Protein AF-A0A351WHE1-F1 (afdb_monomer_lite)

Secondary structure (DSSP, 8-state):
----HHHHHHHHHHHHHHHHHHHHHHHHHHHHH--S-TTTHHHHHHHHHHHHHHHHHHHHHHHHHHHHTT-

Sequence (71 aa):
MTISLRKVRAEAQIKHIEKQLEAIHEQEAQDSLNPIERTDETFVIVTNADEKKKLQDELEKCRKIVAEESK

Radius of gyration: 16.29 Å; chains: 1; bounding box: 38×14×47 Å

Foldseek 3Di:
DDDDPLLVVLVVLLVVLVVVLVVLVVVLVVCVVCVPPVPCNVVSVVVSVVVNVVSVVSNVVSVVSNVVSVD

Structure (mmCIF, N/CA/C/O backbone):
data_AF-A0A351WHE1-F1
#
_entry.id   AF-A0A351WHE1-F1
#
loop_
_atom_site.group_PDB
_atom_site.id
_atom_site.type_symbol
_atom_site.label_atom_id
_atom_site.label_alt_id
_atom_site.label_comp_id
_atom_site.label_asym_id
_atom_site.label_entity_id
_atom_site.label_seq_id
_atom_site.pdbx_PDB_ins_code
_atom_site.Cartn_x
_atom_site.Cartn_y
_atom_site.Cartn_z
_atom_site.occupancy
_atom_site.B_iso_or_equiv
_atom_site.auth_seq_id
_atom_site.auth_comp_id
_atom_site.auth_asym_id
_atom_site.auth_atom_id
_atom_site.pdbx_PDB_model_num
ATOM 1 N N . MET A 1 1 ? -22.787 -2.601 18.504 1.00 53.97 1 MET A N 1
ATOM 2 C CA . MET A 1 1 ? -21.428 -2.298 18.010 1.00 53.97 1 MET A CA 1
ATOM 3 C C . MET A 1 1 ? -21.484 -0.987 17.254 1.00 53.97 1 MET A C 1
ATOM 5 O O . MET A 1 1 ? -22.033 -0.947 16.162 1.00 53.97 1 MET A O 1
ATOM 9 N N . THR A 1 2 ? -21.006 0.096 17.855 1.00 70.81 2 THR A N 1
ATOM 10 C CA . THR A 1 2 ? -20.792 1.363 17.151 1.00 70.81 2 THR A CA 1
ATOM 11 C C . THR A 1 2 ? -19.507 1.223 16.351 1.00 70.81 2 THR A C 1
ATOM 13 O O . THR A 1 2 ? -18.436 1.054 16.923 1.00 70.81 2 THR A O 1
ATOM 16 N N . ILE A 1 3 ? -19.616 1.219 15.026 1.00 69.81 3 ILE A N 1
ATOM 17 C CA . ILE A 1 3 ? -18.443 1.233 14.158 1.00 69.81 3 ILE A CA 1
ATOM 18 C C . ILE A 1 3 ? -17.873 2.654 14.197 1.00 69.81 3 ILE A C 1
ATOM 20 O O . ILE A 1 3 ? -18.560 3.613 13.842 1.00 69.81 3 ILE A O 1
ATOM 24 N N . SER A 1 4 ? -16.626 2.796 14.637 1.00 83.69 4 SER A N 1
ATOM 25 C CA . SER A 1 4 ? -15.927 4.078 14.631 1.00 83.69 4 SER A CA 1
ATOM 26 C C . SER A 1 4 ? -15.725 4.573 13.198 1.00 83.69 4 SER A C 1
ATOM 28 O O . SER A 1 4 ? -15.173 3.869 12.351 1.00 83.69 4 SER A O 1
ATOM 30 N N . LEU A 1 5 ? -16.126 5.820 12.921 1.00 87.12 5 LEU A N 1
ATOM 31 C CA . LEU A 1 5 ? -15.901 6.464 11.617 1.00 87.12 5 LEU A CA 1
ATOM 32 C C . LEU A 1 5 ? -14.414 6.465 11.222 1.00 87.12 5 LEU A C 1
ATOM 34 O O . LEU A 1 5 ? -14.081 6.452 10.038 1.00 87.12 5 LEU A O 1
ATOM 38 N N . ARG A 1 6 ? -13.525 6.494 12.221 1.00 87.00 6 ARG A N 1
ATOM 39 C CA . ARG A 1 6 ? -12.074 6.466 12.048 1.00 87.00 6 ARG A CA 1
ATOM 40 C C . ARG A 1 6 ? -11.598 5.115 11.503 1.00 87.00 6 ARG A C 1
ATOM 42 O O . ARG A 1 6 ? -10.917 5.119 10.481 1.00 87.00 6 ARG A O 1
ATOM 49 N N . LYS A 1 7 ? -12.034 3.989 12.081 1.00 87.88 7 LYS A N 1
ATOM 50 C CA . LYS A 1 7 ? -11.838 2.639 11.525 1.00 87.88 7 LYS A CA 1
ATOM 51 C C . LYS A 1 7 ? -12.353 2.505 10.095 1.00 87.88 7 LYS A C 1
ATOM 53 O O . LYS A 1 7 ? -11.601 2.056 9.243 1.00 87.88 7 LYS A O 1
ATOM 58 N N . VAL A 1 8 ? -13.574 2.960 9.796 1.00 90.50 8 VAL A N 1
ATOM 59 C CA . VAL A 1 8 ? -14.141 2.856 8.429 1.00 90.50 8 VAL A CA 1
ATOM 60 C C . VAL A 1 8 ? -13.292 3.609 7.411 1.00 90.50 8 VAL A C 1
ATOM 62 O O . VAL A 1 8 ? -13.024 3.101 6.324 1.00 90.50 8 VAL A O 1
ATOM 65 N N . ARG A 1 9 ? -12.841 4.820 7.761 1.00 92.06 9 ARG A N 1
ATOM 66 C CA . ARG A 1 9 ? -11.940 5.595 6.901 1.00 92.06 9 ARG A CA 1
ATOM 67 C C . ARG A 1 9 ? -10.602 4.888 6.717 1.00 92.06 9 ARG A C 1
ATOM 69 O O . ARG A 1 9 ? -10.150 4.787 5.585 1.00 92.06 9 ARG A O 1
ATOM 76 N N . ALA A 1 10 ? -10.013 4.356 7.787 1.00 91.50 10 ALA A N 1
ATOM 77 C CA . ALA A 1 10 ? -8.756 3.619 7.709 1.00 91.50 10 ALA A CA 1
ATOM 78 C C . ALA A 1 10 ? -8.878 2.342 6.857 1.00 91.50 10 ALA A C 1
ATOM 80 O O . ALA A 1 10 ? -8.008 2.081 6.036 1.00 91.50 10 ALA A O 1
ATOM 81 N N . GLU A 1 11 ? -9.971 1.585 6.978 1.00 92.38 11 GLU A N 1
ATOM 82 C CA . GLU A 1 11 ? -10.249 0.406 6.144 1.00 92.38 11 GLU A CA 1
ATOM 83 C C . GLU A 1 11 ? -10.437 0.771 4.664 1.00 92.38 11 GLU A C 1
ATOM 85 O O . GLU A 1 11 ? -9.921 0.080 3.784 1.00 92.38 11 GLU A O 1
ATOM 90 N N . ALA A 1 12 ? -11.143 1.866 4.369 1.00 93.88 12 ALA A N 1
ATOM 91 C CA . ALA A 1 12 ? -11.286 2.364 3.001 1.00 93.88 12 ALA A CA 1
ATOM 92 C C . ALA A 1 12 ? -9.940 2.825 2.417 1.00 93.88 12 ALA A C 1
ATOM 94 O O . ALA A 1 12 ? -9.648 2.562 1.251 1.00 93.88 12 ALA A O 1
ATOM 95 N N . GLN A 1 13 ? -9.109 3.469 3.237 1.00 93.31 13 GLN A N 1
ATOM 96 C CA . GLN A 1 13 ? -7.790 3.965 2.854 1.00 93.31 13 GLN A CA 1
ATOM 97 C C . GLN A 1 13 ? -6.801 2.815 2.621 1.00 93.31 13 GLN A C 1
ATOM 99 O O . GLN A 1 13 ? -6.081 2.844 1.631 1.00 93.31 13 GLN A O 1
ATOM 104 N N . ILE A 1 14 ? -6.853 1.743 3.424 1.00 94.19 14 ILE A N 1
ATOM 105 C CA . ILE A 1 14 ? -6.103 0.499 3.169 1.00 94.19 14 ILE A CA 1
ATOM 106 C C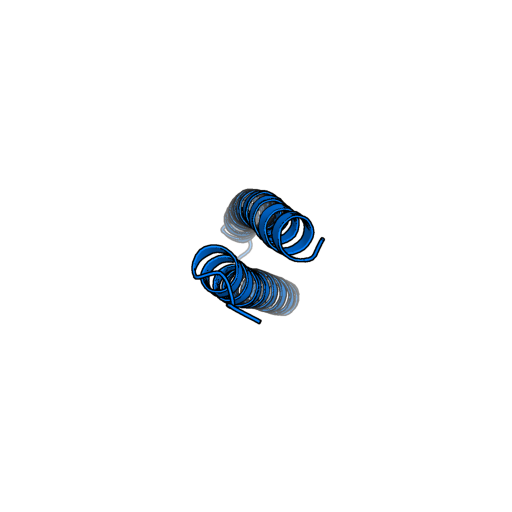 . ILE A 1 14 ? -6.445 -0.060 1.787 1.00 94.19 14 ILE A C 1
ATOM 108 O O . ILE A 1 14 ? -5.541 -0.279 0.988 1.00 94.19 14 ILE A O 1
ATOM 112 N N . LYS A 1 15 ? -7.738 -0.220 1.468 1.00 94.44 15 LYS A N 1
ATOM 113 C CA . LYS A 1 15 ? -8.167 -0.734 0.154 1.00 94.44 15 LYS A CA 1
ATOM 114 C C . LYS A 1 15 ? -7.705 0.154 -1.001 1.00 94.44 15 LYS A C 1
ATOM 116 O O . LYS A 1 15 ? -7.369 -0.349 -2.069 1.00 94.44 15 LYS A O 1
ATOM 121 N N . HIS A 1 16 ? -7.718 1.472 -0.805 1.00 94.50 16 HIS A N 1
ATOM 122 C CA . HIS A 1 16 ? -7.241 2.414 -1.812 1.00 94.50 16 HIS A CA 1
ATOM 123 C C . HIS A 1 16 ? -5.736 2.263 -2.058 1.00 94.50 16 HIS A C 1
ATOM 125 O O . HIS A 1 16 ? -5.320 2.132 -3.206 1.00 94.50 16 HIS A O 1
ATOM 131 N N . ILE A 1 17 ? -4.946 2.209 -0.984 1.00 93.31 17 ILE A N 1
ATOM 132 C CA . ILE A 1 17 ? -3.491 2.060 -1.056 1.00 93.31 17 ILE A CA 1
ATOM 133 C C . ILE A 1 17 ? -3.098 0.711 -1.672 1.00 93.31 17 ILE A C 1
ATOM 135 O O . ILE A 1 17 ? -2.211 0.661 -2.519 1.00 93.31 17 ILE A O 1
ATOM 139 N N . GLU A 1 18 ? -3.775 -0.379 -1.300 1.00 91.94 18 GLU A N 1
ATOM 140 C CA . GLU A 1 18 ? -3.530 -1.708 -1.880 1.00 91.94 18 GLU A CA 1
ATOM 141 C C . GLU A 1 18 ? -3.748 -1.704 -3.400 1.00 91.94 18 GLU A C 1
ATOM 143 O O . GLU A 1 18 ? -2.914 -2.225 -4.136 1.00 91.94 18 GLU A O 1
ATOM 148 N N . LYS A 1 19 ? -4.793 -1.017 -3.881 1.00 93.31 19 LYS A N 1
ATOM 149 C CA . LYS A 1 19 ? -5.049 -0.855 -5.318 1.00 93.31 19 LYS A CA 1
ATOM 150 C C . LYS A 1 19 ? -3.977 -0.020 -6.028 1.00 93.31 19 LYS A C 1
ATOM 152 O O . LYS A 1 19 ? -3.632 -0.313 -7.168 1.00 93.31 19 LYS A O 1
ATOM 157 N N . GLN A 1 20 ? -3.454 1.024 -5.384 1.00 90.19 20 GLN A N 1
ATOM 158 C CA . GLN A 1 20 ? -2.357 1.818 -5.953 1.00 90.19 20 GLN A CA 1
ATOM 159 C C . GLN A 1 20 ? -1.067 0.996 -6.055 1.00 90.19 20 GLN A C 1
ATOM 161 O O . GLN A 1 20 ? 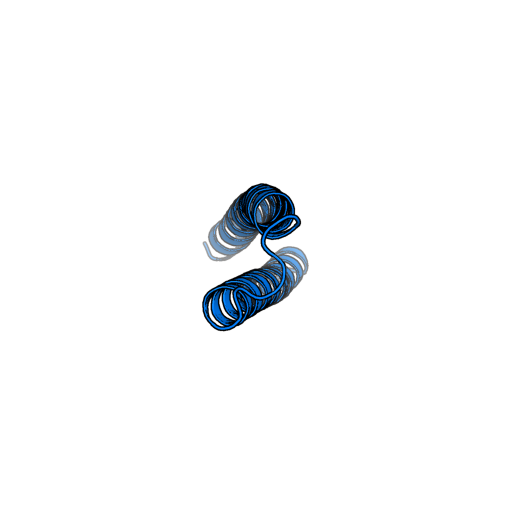-0.406 1.028 -7.086 1.00 90.19 20 GLN A O 1
ATOM 166 N N . LEU A 1 21 ? -0.739 0.212 -5.024 1.00 90.00 21 LEU A N 1
ATOM 167 C CA . LEU A 1 21 ? 0.418 -0.687 -5.047 1.00 90.00 21 LEU A CA 1
ATOM 168 C C . LEU A 1 21 ? 0.300 -1.757 -6.140 1.00 90.00 21 LEU A C 1
ATOM 170 O O . LEU A 1 21 ? 1.292 -2.066 -6.795 1.00 90.00 21 LEU A O 1
ATOM 174 N N . GLU A 1 22 ? -0.899 -2.304 -6.345 1.00 90.50 22 GLU A N 1
ATOM 175 C CA . GLU A 1 22 ? -1.184 -3.251 -7.426 1.00 90.50 22 GLU A CA 1
ATOM 176 C C . GLU A 1 22 ? -0.985 -2.607 -8.804 1.00 90.50 22 GLU A C 1
ATOM 178 O O . GLU A 1 22 ? -0.271 -3.167 -9.630 1.00 90.50 22 GLU A O 1
ATOM 183 N N . ALA A 1 23 ? -1.499 -1.391 -9.018 1.00 88.56 23 ALA A N 1
ATOM 184 C CA . ALA A 1 23 ? -1.306 -0.659 -10.270 1.00 88.56 23 ALA A CA 1
ATOM 185 C C . ALA A 1 23 ? 0.178 -0.375 -10.570 1.00 88.56 23 ALA A C 1
ATOM 187 O O . ALA A 1 23 ? 0.614 -0.523 -11.709 1.00 88.56 23 ALA A O 1
ATOM 188 N N . ILE A 1 24 ? 0.973 -0.015 -9.553 1.00 87.69 24 ILE A N 1
ATOM 189 C CA . ILE A 1 24 ? 2.421 0.182 -9.727 1.00 87.69 24 ILE A CA 1
ATOM 190 C C . ILE A 1 24 ? 3.105 -1.147 -10.089 1.00 87.69 24 ILE A C 1
ATOM 192 O O . ILE A 1 24 ? 3.964 -1.166 -10.965 1.00 87.69 24 ILE A O 1
ATOM 196 N N . HIS A 1 25 ? 2.729 -2.266 -9.456 1.00 85.88 25 HIS A N 1
ATOM 197 C CA . HIS A 1 25 ? 3.272 -3.584 -9.813 1.00 85.88 25 HIS A CA 1
ATOM 198 C C . HIS A 1 25 ? 2.893 -4.018 -11.233 1.00 85.88 25 HIS A C 1
ATOM 200 O O . HIS A 1 25 ? 3.733 -4.578 -11.935 1.00 85.88 25 HIS A O 1
ATOM 206 N N . GLU A 1 26 ? 1.654 -3.776 -11.664 1.00 87.12 26 GLU A N 1
ATOM 207 C CA . GLU A 1 26 ? 1.229 -4.065 -13.036 1.00 87.12 26 GLU A CA 1
ATOM 208 C C . GLU A 1 26 ? 2.010 -3.228 -14.050 1.00 87.12 26 GLU A C 1
ATOM 210 O O . GLU A 1 26 ? 2.455 -3.770 -15.062 1.00 87.12 26 GLU A O 1
ATOM 215 N N . GLN A 1 27 ? 2.228 -1.941 -13.761 1.00 82.94 27 GLN A N 1
ATOM 216 C CA . GLN A 1 27 ? 3.021 -1.060 -14.616 1.00 82.94 27 GLN A CA 1
ATOM 217 C C . GLN A 1 27 ? 4.471 -1.549 -14.721 1.00 82.94 27 GLN A C 1
ATOM 219 O O . GLN A 1 27 ? 4.959 -1.754 -15.825 1.00 82.94 27 GLN A O 1
ATOM 224 N N . GLU A 1 28 ? 5.129 -1.850 -13.597 1.00 81.44 28 GLU A N 1
ATOM 225 C CA . GLU A 1 28 ? 6.495 -2.399 -13.596 1.00 81.44 28 GLU A CA 1
ATOM 226 C C . GLU A 1 28 ? 6.595 -3.733 -14.356 1.00 81.44 28 GLU A C 1
ATOM 228 O O . GLU A 1 28 ? 7.588 -3.994 -15.038 1.00 81.44 28 GLU A O 1
ATOM 233 N N . ALA A 1 29 ? 5.574 -4.591 -14.257 1.00 82.38 29 ALA A N 1
ATOM 234 C CA . ALA A 1 29 ? 5.528 -5.851 -14.991 1.00 82.38 29 ALA A CA 1
ATOM 235 C C . ALA A 1 29 ? 5.357 -5.629 -16.504 1.00 82.38 29 ALA A C 1
ATOM 237 O O . ALA A 1 29 ? 5.985 -6.334 -17.295 1.00 82.38 29 ALA A O 1
ATOM 238 N N . GLN A 1 30 ? 4.539 -4.653 -16.915 1.00 79.31 30 GLN A N 1
ATOM 239 C CA . GLN A 1 30 ? 4.385 -4.268 -18.322 1.00 79.31 30 GLN A CA 1
ATOM 240 C C . GLN A 1 30 ? 5.652 -3.620 -18.886 1.00 79.31 30 GLN A C 1
ATOM 242 O O . GLN A 1 30 ? 6.061 -3.970 -19.995 1.00 79.31 30 GLN A O 1
ATOM 247 N N . ASP A 1 31 ? 6.297 -2.744 -18.118 1.00 73.25 31 ASP A N 1
ATOM 248 C CA . ASP A 1 31 ? 7.555 -2.094 -18.494 1.00 73.25 31 ASP A CA 1
ATOM 249 C C . ASP A 1 31 ? 8.659 -3.148 -18.671 1.00 73.25 31 ASP A C 1
ATOM 251 O O . ASP A 1 31 ? 9.345 -3.183 -19.691 1.00 73.25 31 ASP A O 1
ATOM 255 N N . SER A 1 32 ? 8.734 -4.126 -17.758 1.00 71.00 32 SER A N 1
ATOM 256 C CA . SER A 1 32 ? 9.664 -5.257 -17.875 1.00 71.00 32 SER A CA 1
ATOM 257 C C . SER A 1 32 ? 9.424 -6.139 -19.111 1.00 71.00 32 SER A C 1
ATOM 259 O O . SER A 1 32 ? 10.335 -6.872 -19.508 1.00 71.00 32 SER A O 1
ATOM 261 N N . LEU A 1 33 ? 8.223 -6.127 -19.698 1.00 73.00 33 LEU A N 1
ATOM 262 C CA . LEU A 1 33 ? 7.885 -6.896 -20.901 1.00 73.00 33 LEU A CA 1
ATOM 263 C C . LEU A 1 33 ? 8.163 -6.119 -22.198 1.00 73.00 33 LEU A C 1
ATOM 265 O O . LEU A 1 33 ? 8.386 -6.749 -23.233 1.00 73.00 33 LEU A O 1
ATOM 269 N N . ASN A 1 34 ? 8.189 -4.783 -22.154 1.00 64.12 34 ASN A N 1
ATOM 270 C CA . ASN A 1 34 ? 8.379 -3.908 -23.313 1.00 64.12 34 ASN A CA 1
ATOM 271 C C . ASN A 1 34 ? 9.549 -2.928 -23.091 1.00 64.12 34 ASN A C 1
ATOM 273 O O . ASN A 1 34 ? 9.321 -1.747 -22.844 1.00 64.12 34 ASN A O 1
ATOM 277 N N . PRO A 1 35 ? 10.810 -3.365 -23.266 1.00 59.56 35 PRO A N 1
ATOM 278 C CA . PRO A 1 35 ? 12.007 -2.566 -22.963 1.00 59.56 35 PRO A CA 1
ATOM 279 C C . PRO A 1 35 ? 12.319 -1.468 -24.008 1.00 59.56 35 PRO A C 1
ATOM 281 O O . PR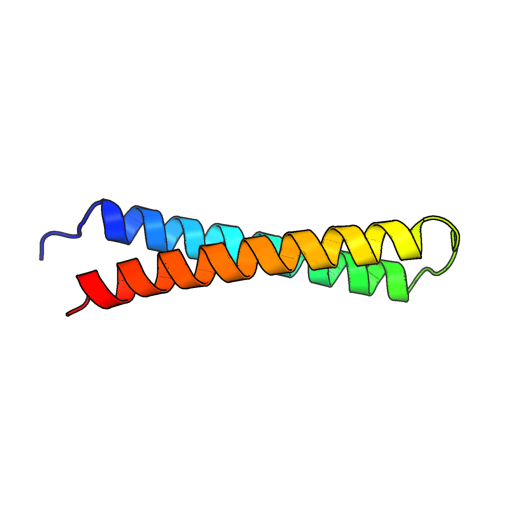O A 1 35 ? 13.486 -1.170 -24.271 1.00 59.56 35 PRO A O 1
ATOM 284 N N . ILE A 1 36 ? 11.308 -0.925 -24.697 1.00 56.75 36 ILE A N 1
ATOM 285 C CA . ILE A 1 36 ? 11.484 -0.174 -25.953 1.00 56.75 36 ILE A CA 1
ATOM 286 C C . ILE A 1 36 ? 12.019 1.258 -25.729 1.00 56.75 36 ILE A C 1
ATOM 288 O O . ILE A 1 36 ? 12.629 1.804 -26.645 1.00 56.75 36 ILE A O 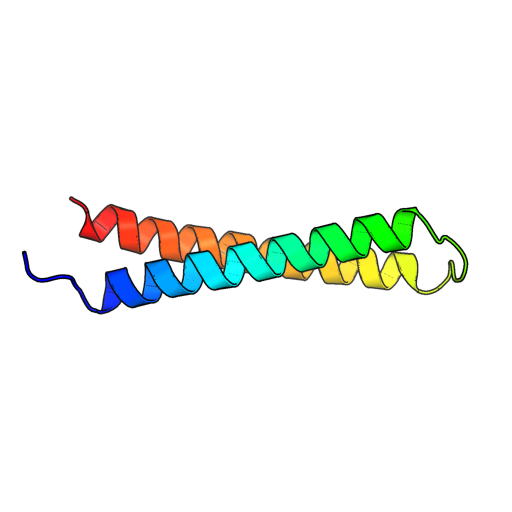1
ATOM 292 N N . GLU A 1 37 ? 11.947 1.837 -24.524 1.00 54.28 37 GLU A N 1
ATOM 293 C CA . GLU A 1 37 ? 12.472 3.192 -24.245 1.00 54.28 37 GLU A CA 1
ATOM 294 C C . GLU A 1 37 ? 13.291 3.252 -22.937 1.00 54.28 37 GLU A C 1
ATOM 296 O O . GLU A 1 37 ? 12.856 3.713 -21.887 1.00 54.28 37 GLU A O 1
ATOM 301 N N . ARG A 1 38 ? 14.538 2.773 -23.016 1.00 53.25 38 ARG A N 1
ATOM 302 C CA . ARG A 1 38 ? 15.469 2.560 -21.886 1.00 53.25 38 ARG A CA 1
ATOM 303 C C . ARG A 1 38 ? 15.985 3.798 -21.137 1.00 53.25 38 ARG A C 1
ATOM 305 O O . ARG A 1 38 ? 16.742 3.647 -20.179 1.00 53.25 38 ARG A O 1
ATOM 312 N N . THR A 1 39 ? 15.649 5.016 -21.552 1.00 57.78 39 THR A N 1
ATOM 313 C CA . THR A 1 39 ? 16.111 6.246 -20.874 1.00 57.78 39 THR A CA 1
ATOM 314 C C . THR A 1 39 ? 15.217 6.679 -19.715 1.00 57.78 39 THR A C 1
ATOM 316 O O . THR A 1 39 ? 15.726 7.274 -18.766 1.00 57.78 39 THR A O 1
ATOM 319 N N . ASP A 1 40 ? 13.934 6.322 -19.733 1.00 60.38 40 ASP A N 1
ATOM 320 C CA . ASP A 1 40 ? 12.958 6.735 -18.716 1.00 60.38 40 ASP A CA 1
ATOM 321 C C . ASP A 1 40 ? 12.709 5.656 -17.647 1.00 60.38 40 ASP A C 1
ATOM 323 O O . ASP A 1 40 ? 12.324 5.978 -16.523 1.00 60.38 40 ASP A O 1
ATOM 327 N N . GLU A 1 41 ? 13.039 4.387 -17.923 1.00 58.69 41 GLU A N 1
ATOM 328 C CA . GLU A 1 41 ? 12.835 3.261 -16.993 1.00 58.69 41 GLU A CA 1
ATOM 329 C C . GLU A 1 41 ? 13.527 3.471 -15.635 1.00 58.69 41 GLU A C 1
ATOM 331 O O . GLU A 1 41 ? 12.950 3.190 -14.588 1.00 58.69 41 GLU A O 1
ATOM 336 N N . THR A 1 42 ? 14.747 4.023 -15.610 1.00 61.66 42 THR A N 1
ATOM 337 C CA . THR A 1 42 ? 15.459 4.260 -14.336 1.00 61.66 42 THR A CA 1
ATOM 338 C C . THR A 1 42 ? 14.762 5.334 -13.491 1.00 61.66 42 THR A C 1
ATOM 340 O O . THR A 1 42 ? 14.712 5.217 -12.268 1.00 61.66 42 THR A O 1
ATOM 343 N N . PHE A 1 43 ? 14.187 6.363 -14.121 1.00 60.91 43 PHE A N 1
ATOM 344 C CA . PHE A 1 43 ? 13.459 7.424 -13.422 1.00 60.91 43 PHE A CA 1
ATOM 345 C C . PHE A 1 43 ? 12.089 6.940 -12.924 1.00 60.91 43 PHE A C 1
ATOM 347 O O . PHE A 1 43 ? 11.713 7.234 -11.788 1.00 60.91 43 PHE A O 1
ATOM 354 N N . VAL A 1 44 ? 11.382 6.141 -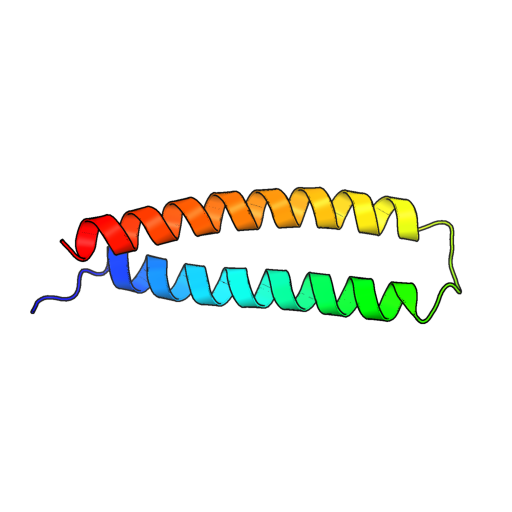13.729 1.00 67.88 44 VAL A N 1
ATOM 355 C CA . VAL A 1 44 ? 10.095 5.526 -13.367 1.00 67.88 44 VAL A CA 1
ATOM 356 C C . VAL A 1 44 ? 10.265 4.544 -12.205 1.00 67.88 44 VAL A C 1
ATOM 358 O O . VAL A 1 44 ? 9.535 4.641 -11.222 1.00 67.88 44 VAL A O 1
ATOM 361 N N . ILE A 1 45 ? 11.279 3.671 -12.237 1.00 68.06 45 ILE A N 1
ATOM 362 C CA . ILE A 1 45 ? 11.538 2.699 -11.160 1.00 68.06 45 ILE A CA 1
ATOM 363 C C . ILE A 1 45 ? 11.870 3.402 -9.835 1.00 68.06 45 ILE A C 1
ATOM 365 O O . ILE A 1 45 ? 11.351 3.018 -8.787 1.00 68.06 45 ILE A O 1
ATOM 369 N N . VAL A 1 46 ? 12.709 4.446 -9.856 1.00 68.00 46 VAL A N 1
ATOM 370 C CA . VAL A 1 46 ? 13.062 5.201 -8.638 1.00 68.00 46 VAL A CA 1
ATOM 371 C C . VAL A 1 46 ? 11.845 5.947 -8.086 1.00 68.00 46 VAL A C 1
ATOM 373 O O . VAL A 1 46 ? 11.579 5.879 -6.887 1.00 68.00 46 VAL A O 1
ATOM 376 N N . THR A 1 47 ? 11.060 6.588 -8.956 1.00 74.25 47 THR A N 1
ATOM 377 C CA . THR A 1 47 ? 9.842 7.310 -8.553 1.00 74.25 47 THR A CA 1
ATOM 378 C C . THR A 1 47 ? 8.804 6.357 -7.950 1.00 74.25 47 THR A C 1
ATOM 380 O O . THR A 1 47 ? 8.269 6.627 -6.873 1.00 74.25 47 THR A O 1
ATOM 383 N N . ASN A 1 48 ? 8.597 5.196 -8.576 1.00 80.62 48 ASN A N 1
ATOM 384 C CA . ASN A 1 48 ? 7.695 4.153 -8.089 1.00 80.62 48 ASN A CA 1
ATOM 385 C C . ASN A 1 48 ? 8.167 3.552 -6.758 1.00 80.62 48 ASN A C 1
ATOM 387 O O . ASN A 1 48 ? 7.339 3.232 -5.907 1.00 80.62 48 ASN A O 1
ATOM 391 N N . ALA A 1 49 ? 9.477 3.418 -6.535 1.00 82.81 49 ALA A N 1
ATOM 392 C CA . ALA A 1 49 ? 10.023 2.921 -5.273 1.00 82.81 49 ALA A CA 1
ATOM 393 C C . ALA A 1 49 ? 9.765 3.890 -4.102 1.00 82.81 49 ALA A C 1
ATOM 395 O O . ALA A 1 49 ? 9.343 3.458 -3.024 1.00 82.81 49 ALA A O 1
ATOM 396 N N . ASP A 1 50 ? 9.967 5.194 -4.310 1.00 86.00 50 ASP A N 1
ATOM 397 C CA . ASP A 1 50 ? 9.653 6.222 -3.311 1.00 86.00 50 ASP A CA 1
ATOM 398 C C . ASP A 1 50 ? 8.145 6.310 -3.029 1.00 86.00 50 ASP A C 1
ATOM 400 O O . ASP A 1 50 ? 7.726 6.438 -1.873 1.00 86.00 50 ASP A O 1
ATOM 404 N N . GLU A 1 51 ? 7.311 6.204 -4.066 1.00 87.12 51 GLU A N 1
ATOM 405 C CA . GLU A 1 51 ? 5.854 6.194 -3.927 1.00 87.12 51 GLU A CA 1
ATOM 406 C C . GLU A 1 51 ? 5.360 4.942 -3.192 1.00 87.12 51 GLU A C 1
ATOM 408 O O . GLU A 1 51 ? 4.618 5.059 -2.213 1.00 87.12 51 GLU A O 1
ATOM 413 N N . LYS A 1 52 ? 5.856 3.753 -3.556 1.00 89.69 52 LYS A N 1
ATOM 414 C CA . LYS A 1 52 ? 5.582 2.501 -2.835 1.00 89.69 52 LYS A CA 1
ATOM 415 C C . LYS A 1 52 ? 5.935 2.603 -1.361 1.00 89.69 52 LYS A C 1
ATOM 417 O O . LYS A 1 52 ? 5.150 2.166 -0.525 1.00 89.69 52 LYS A O 1
ATOM 422 N N . LYS A 1 53 ? 7.087 3.190 -1.026 1.00 91.56 53 LYS A N 1
ATOM 423 C CA . LYS A 1 53 ? 7.502 3.361 0.369 1.00 91.56 53 LYS A CA 1
ATOM 424 C C . LYS A 1 53 ? 6.532 4.258 1.142 1.00 91.56 53 LYS A C 1
ATOM 426 O O . LYS A 1 53 ? 6.122 3.901 2.242 1.00 91.56 53 LYS A O 1
ATOM 431 N N . LYS A 1 54 ? 6.106 5.384 0.558 1.00 92.62 54 LYS A N 1
ATOM 432 C CA . LYS A 1 54 ? 5.096 6.268 1.172 1.00 92.62 54 LYS A CA 1
ATOM 433 C C . LYS A 1 54 ? 3.762 5.552 1.380 1.00 92.62 54 LYS A C 1
ATOM 435 O O . LYS A 1 54 ? 3.183 5.649 2.460 1.00 92.62 54 LYS A O 1
ATOM 440 N N . LEU A 1 55 ? 3.306 4.812 0.370 1.00 91.94 55 LEU A N 1
ATOM 441 C CA . LEU A 1 55 ? 2.084 4.014 0.429 1.00 91.94 55 LEU A CA 1
ATOM 442 C C . LEU A 1 55 ? 2.171 2.935 1.518 1.00 91.94 55 LEU A C 1
ATOM 444 O O . LEU A 1 55 ? 1.235 2.767 2.294 1.00 91.94 55 LEU A O 1
ATOM 448 N N . GLN A 1 56 ? 3.307 2.248 1.645 1.00 92.12 56 GLN A N 1
ATOM 449 C CA . GLN A 1 56 ? 3.543 1.262 2.704 1.00 92.12 56 GLN A CA 1
ATOM 450 C C . GLN A 1 56 ? 3.508 1.886 4.106 1.00 92.12 56 GLN A C 1
ATOM 452 O O . GLN A 1 56 ? 2.840 1.342 4.989 1.00 92.12 56 GLN A O 1
ATOM 457 N N . ASP A 1 57 ? 4.155 3.038 4.305 1.00 94.38 57 ASP A N 1
ATOM 458 C CA . ASP A 1 57 ? 4.126 3.766 5.581 1.00 94.38 57 ASP A CA 1
ATOM 459 C C . ASP A 1 57 ? 2.698 4.210 5.948 1.00 94.38 57 ASP A C 1
ATOM 461 O O . ASP A 1 57 ? 2.280 4.146 7.109 1.00 94.38 57 ASP A O 1
ATOM 465 N N . GLU A 1 58 ? 1.921 4.679 4.968 1.00 93.12 58 GLU A N 1
ATOM 466 C CA . GLU A 1 58 ? 0.529 5.086 5.174 1.00 93.12 58 GLU A CA 1
ATOM 467 C C . GLU A 1 58 ? -0.375 3.888 5.490 1.00 93.12 58 GLU A C 1
ATOM 469 O O . GLU A 1 58 ? -1.191 3.938 6.415 1.00 93.12 58 GLU A O 1
ATOM 474 N N . LEU A 1 59 ? -0.163 2.770 4.802 1.00 93.50 59 LEU A N 1
ATOM 475 C CA . LEU A 1 59 ? -0.873 1.520 5.033 1.00 93.50 59 LEU A CA 1
ATOM 476 C C . LEU A 1 59 ? -0.580 0.947 6.425 1.00 93.50 59 LEU A C 1
ATOM 478 O O . LEU A 1 59 ? -1.506 0.484 7.095 1.00 93.50 59 LEU A O 1
ATOM 482 N N . GLU A 1 60 ? 0.659 1.033 6.918 1.00 94.06 60 GLU A N 1
ATOM 483 C CA . GLU A 1 60 ? 0.988 0.650 8.296 1.00 94.06 60 GLU A CA 1
ATOM 484 C C . GLU A 1 60 ? 0.234 1.519 9.317 1.00 94.06 60 GLU A C 1
ATOM 486 O O . GLU A 1 60 ? -0.335 0.995 10.280 1.00 94.06 60 GLU A O 1
ATOM 491 N N . LYS A 1 61 ? 0.164 2.840 9.096 1.00 93.81 61 LYS A N 1
ATOM 492 C CA . LYS A 1 61 ? -0.598 3.759 9.961 1.00 93.81 61 LYS A CA 1
ATOM 493 C C . LYS A 1 61 ? -2.083 3.405 9.984 1.00 93.81 61 LYS A C 1
ATOM 495 O O . LYS A 1 61 ? -2.668 3.322 11.065 1.00 93.81 61 LYS A O 1
ATOM 500 N N . CYS A 1 62 ? -2.694 3.158 8.826 1.00 92.44 62 CYS A N 1
ATOM 501 C CA . CYS A 1 62 ? -4.099 2.762 8.759 1.00 92.44 62 CYS A CA 1
ATOM 502 C C . CYS A 1 62 ? -4.340 1.400 9.426 1.00 92.44 62 CYS A C 1
ATOM 504 O O . CYS A 1 62 ? -5.305 1.256 10.176 1.00 92.44 62 CYS A O 1
ATOM 506 N N . ARG A 1 63 ? -3.445 0.418 9.239 1.00 92.62 63 ARG A N 1
ATOM 507 C CA . ARG A 1 63 ? -3.541 -0.890 9.911 1.00 92.62 63 ARG A CA 1
ATOM 508 C C . ARG A 1 63 ? -3.432 -0.772 11.430 1.00 92.62 63 ARG A C 1
ATOM 510 O O . ARG A 1 63 ? -4.188 -1.444 12.127 1.00 92.62 63 ARG A O 1
ATOM 517 N N . LYS A 1 64 ? -2.562 0.105 11.947 1.00 93.06 64 LYS A N 1
ATOM 518 C CA . LYS A 1 64 ? -2.485 0.404 13.389 1.00 93.06 64 LYS A CA 1
ATOM 519 C C . LYS A 1 64 ? -3.809 0.951 13.918 1.00 93.06 64 LYS A C 1
ATOM 521 O O . LYS A 1 64 ? -4.324 0.400 14.881 1.00 93.06 64 LYS A O 1
ATOM 526 N N . ILE A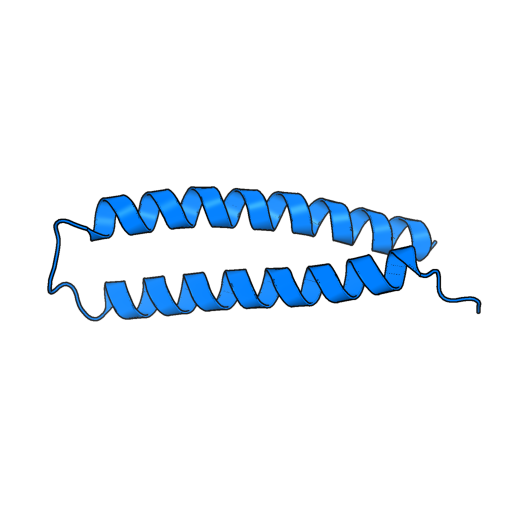 1 65 ? -4.409 1.928 13.234 1.00 89.75 65 ILE A N 1
ATOM 527 C CA . ILE A 1 65 ? -5.716 2.495 13.614 1.00 89.75 65 ILE A CA 1
ATOM 528 C C . ILE A 1 65 ? -6.797 1.405 13.668 1.00 89.75 65 ILE A C 1
ATOM 530 O O . ILE A 1 65 ? -7.553 1.324 14.633 1.00 89.75 65 ILE A O 1
ATOM 534 N N . VAL A 1 66 ? -6.866 0.543 12.648 1.00 89.75 66 VAL A N 1
ATOM 535 C CA . VAL A 1 66 ? -7.845 -0.555 12.613 1.00 89.75 66 VAL A CA 1
ATOM 536 C C . VAL A 1 66 ? -7.597 -1.557 13.744 1.00 89.75 66 VAL A C 1
ATOM 538 O O . VAL A 1 66 ? -8.557 -2.014 14.362 1.00 89.75 66 VAL A O 1
ATOM 541 N N . ALA A 1 67 ? -6.338 -1.892 14.038 1.00 88.75 67 ALA A N 1
ATOM 542 C CA . ALA A 1 67 ? -5.975 -2.815 15.112 1.00 88.75 67 ALA A CA 1
ATOM 543 C C . ALA A 1 67 ? -6.286 -2.248 16.508 1.00 88.75 67 ALA A C 1
ATOM 545 O O . ALA A 1 67 ? -6.783 -2.978 17.363 1.00 88.75 67 ALA A O 1
ATOM 546 N N . GLU A 1 68 ? -6.034 -0.956 16.727 1.00 87.31 68 GLU A N 1
ATOM 547 C CA . GLU A 1 68 ? -6.349 -0.250 17.975 1.00 87.31 68 GLU A CA 1
ATOM 548 C C . GLU A 1 68 ? -7.859 -0.189 18.230 1.00 87.31 68 GLU A C 1
ATOM 550 O O . GLU A 1 68 ? -8.293 -0.431 19.350 1.00 87.31 68 GLU A O 1
ATOM 555 N N . GLU A 1 69 ? -8.667 0.062 17.195 1.00 81.50 69 GLU A N 1
ATOM 556 C CA . GLU A 1 69 ? -10.134 0.133 17.301 1.00 81.50 69 GLU A CA 1
ATOM 557 C C . GLU A 1 69 ? -10.834 -1.236 17.171 1.00 81.50 69 GLU A C 1
ATOM 559 O O . GLU A 1 69 ? -12.064 -1.310 17.136 1.00 81.50 69 GLU A O 1
ATOM 564 N N . SER A 1 70 ? -10.071 -2.328 17.057 1.00 74.19 70 SER A N 1
ATOM 565 C CA . SER A 1 70 ? -10.592 -3.705 17.060 1.00 74.19 70 SER A CA 1
ATOM 566 C C . SER A 1 70 ? -10.335 -4.453 18.373 1.00 74.19 70 SER A C 1
ATOM 568 O O . SER A 1 70 ? -10.767 -5.600 18.491 1.00 74.19 70 SER A O 1
ATOM 570 N N . LYS A 1 71 ? -9.638 -3.824 19.327 1.00 62.91 71 LYS A N 1
ATOM 571 C CA . LYS A 1 71 ? -9.512 -4.277 20.720 1.00 62.91 71 LYS A CA 1
ATOM 572 C C . LYS A 1 71 ? -10.675 -3.772 21.565 1.00 62.91 71 LYS A C 1
ATOM 574 O O . LYS A 1 71 ? -11.044 -4.517 22.497 1.00 62.91 71 LYS A O 1
#

pLDDT: mean 81.69, std 12.74, range [53.25, 94.5]